Protein AF-A0A103YKZ7-F1 (afdb_monomer)

Mean predicted aligned error: 18.63 Å

Organism: Cynara cardunculus var. scolymus (NCBI:txid59895)

Structure (mmCIF, N/CA/C/O backbone):
data_AF-A0A103YKZ7-F1
#
_entry.id   AF-A0A103YKZ7-F1
#
loop_
_atom_site.group_PDB
_atom_site.id
_atom_site.type_symbol
_atom_site.label_atom_id
_atom_site.label_alt_id
_atom_site.label_comp_id
_atom_site.label_asym_id
_atom_site.label_entity_id
_atom_site.label_seq_id
_atom_site.pdbx_PDB_ins_code
_atom_site.Cartn_x
_atom_site.Cartn_y
_atom_site.Cartn_z
_atom_site.occupancy
_atom_site.B_iso_or_equiv
_atom_site.auth_seq_id
_atom_site.auth_comp_id
_atom_site.auth_asym_id
_atom_site.auth_atom_id
_atom_site.pdbx_PDB_model_num
ATOM 1 N N . MET A 1 1 ? 14.674 24.625 48.914 1.00 32.94 1 MET A N 1
ATOM 2 C CA . MET A 1 1 ? 16.093 24.503 48.517 1.00 32.94 1 MET A CA 1
ATOM 3 C C . MET A 1 1 ? 16.430 23.023 48.422 1.00 32.94 1 MET A C 1
ATOM 5 O O . MET A 1 1 ? 16.003 22.264 49.277 1.00 32.94 1 MET A O 1
ATOM 9 N N . TYR A 1 2 ? 17.079 22.646 47.322 1.00 32.25 2 TYR A N 1
ATOM 10 C CA . TYR A 1 2 ? 17.470 21.296 46.908 1.00 32.25 2 TYR A CA 1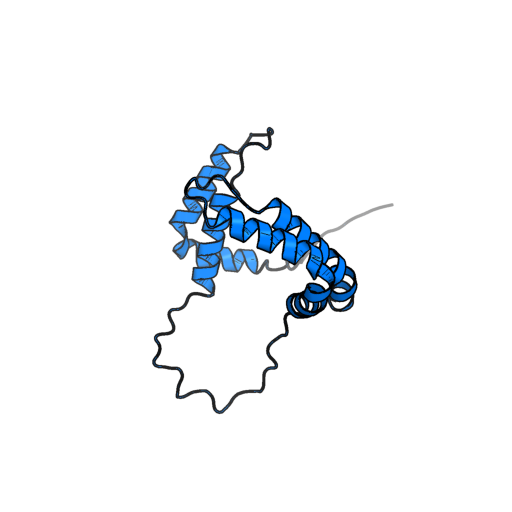
ATOM 11 C C . TYR A 1 2 ? 18.394 20.590 47.909 1.00 32.25 2 TYR A C 1
ATOM 13 O O . TYR A 1 2 ? 19.194 21.273 48.532 1.00 32.25 2 TYR A O 1
ATOM 21 N N . PHE A 1 3 ? 18.373 19.250 47.948 1.00 32.81 3 PHE A N 1
ATOM 22 C CA . PHE A 1 3 ? 19.570 18.431 4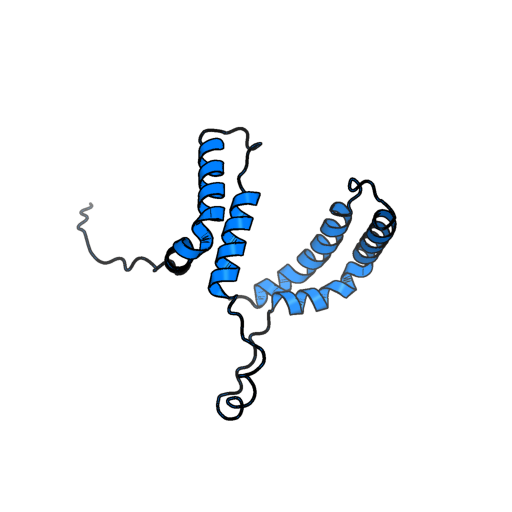7.693 1.00 32.81 3 PHE A CA 1
ATOM 23 C C . PHE A 1 3 ? 19.187 16.992 47.285 1.00 32.81 3 PHE A C 1
ATOM 25 O O . PHE A 1 3 ? 18.397 16.321 47.940 1.00 32.81 3 PHE A O 1
ATOM 32 N N . PHE A 1 4 ? 19.739 16.579 46.142 1.00 39.72 4 PHE A N 1
ATOM 33 C CA . PHE A 1 4 ? 19.605 15.301 45.435 1.00 39.72 4 PHE A CA 1
ATOM 34 C C . PHE A 1 4 ? 20.598 14.261 45.995 1.00 39.72 4 PHE A C 1
ATOM 36 O O . PHE A 1 4 ? 21.730 14.623 46.312 1.00 39.72 4 PHE A O 1
ATOM 43 N N . GLY A 1 5 ? 20.232 12.971 46.008 1.00 38.66 5 GLY A N 1
ATOM 44 C CA . GLY A 1 5 ? 21.131 11.852 46.338 1.00 38.66 5 GLY A CA 1
ATOM 45 C C . GLY A 1 5 ? 20.660 10.498 45.771 1.00 38.66 5 GLY A C 1
ATOM 46 O O . GLY A 1 5 ? 19.719 9.911 46.286 1.00 38.66 5 GLY A O 1
ATOM 47 N N . LYS A 1 6 ? 21.338 10.056 44.697 1.00 43.69 6 LYS A N 1
ATOM 48 C CA . LYS A 1 6 ? 21.375 8.756 43.961 1.00 43.69 6 LYS A CA 1
ATOM 49 C C . LYS A 1 6 ? 21.398 7.486 44.860 1.00 43.69 6 LYS A C 1
ATOM 51 O O . LYS A 1 6 ? 21.884 7.592 45.974 1.00 43.69 6 LYS A O 1
ATOM 56 N N . HIS A 1 7 ? 21.068 6.234 44.475 1.00 39.00 7 HIS A N 1
ATOM 57 C CA . HIS A 1 7 ? 20.767 5.531 43.203 1.00 39.00 7 HIS A CA 1
ATOM 58 C C . HIS A 1 7 ? 20.324 4.056 43.470 1.00 39.00 7 HIS A C 1
ATOM 60 O O . HIS A 1 7 ? 20.669 3.509 44.515 1.00 39.00 7 HIS A O 1
ATOM 66 N N . ARG A 1 8 ? 19.807 3.408 42.400 1.00 40.00 8 ARG A N 1
ATOM 67 C CA . ARG A 1 8 ? 19.690 1.962 42.039 1.00 40.00 8 ARG A CA 1
ATOM 68 C C . ARG A 1 8 ? 18.375 1.253 42.415 1.00 40.00 8 ARG A C 1
ATOM 70 O O . ARG A 1 8 ? 17.978 1.278 43.565 1.00 40.00 8 ARG A O 1
ATOM 77 N N . GLY A 1 9 ? 17.695 0.542 41.514 1.00 32.69 9 GLY A N 1
ATOM 78 C CA . GLY A 1 9 ? 18.091 0.055 40.189 1.00 32.69 9 GLY A CA 1
ATOM 79 C C . GLY A 1 9 ? 16.966 0.169 39.168 1.00 32.69 9 GLY A C 1
ATOM 80 O O . GLY A 1 9 ? 15.887 -0.387 39.354 1.00 32.69 9 GLY A O 1
ATOM 81 N N . ASP A 1 10 ? 17.261 0.867 38.080 1.00 36.91 10 ASP A N 1
ATOM 82 C CA . ASP A 1 10 ? 16.530 0.799 36.827 1.00 36.91 10 ASP A CA 1
ATOM 83 C C . ASP A 1 10 ? 16.728 -0.611 36.252 1.00 36.91 10 ASP A C 1
ATOM 85 O O . ASP A 1 10 ? 17.818 -0.971 35.803 1.00 36.91 10 ASP A O 1
ATOM 89 N N . VAL A 1 11 ? 15.694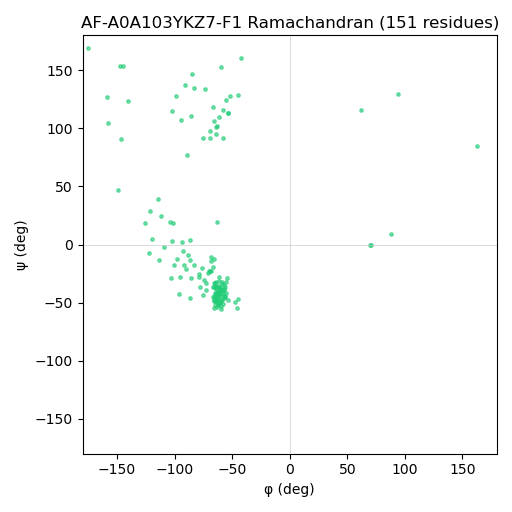 -1.450 36.315 1.00 47.72 11 VAL A N 1
ATOM 90 C CA . VAL A 1 11 ? 15.630 -2.626 35.446 1.00 47.72 11 VAL A CA 1
ATOM 91 C C . VAL A 1 11 ? 15.408 -2.060 34.053 1.00 47.72 11 VAL A C 1
ATOM 93 O O . VAL A 1 11 ? 14.288 -1.673 33.721 1.00 47.72 11 VAL A O 1
ATOM 96 N N . GLU A 1 12 ? 16.481 -1.926 33.269 1.00 51.62 12 GLU A N 1
ATOM 97 C CA . GLU A 1 12 ? 16.338 -1.577 31.860 1.00 51.62 12 GLU A CA 1
ATOM 98 C C . GLU A 1 12 ? 15.341 -2.558 31.231 1.00 51.62 12 GLU A C 1
ATOM 100 O O . GLU A 1 12 ? 15.500 -3.774 31.405 1.00 51.62 12 GLU A O 1
ATOM 105 N N . PRO A 1 13 ? 14.295 -2.071 30.536 1.00 44.53 13 PRO A N 1
ATOM 106 C CA . PRO A 1 13 ? 13.423 -2.935 29.765 1.00 44.53 13 PRO A CA 1
ATOM 107 C C . PRO A 1 13 ? 14.311 -3.748 28.832 1.00 44.53 13 PRO A C 1
ATOM 109 O O . PRO A 1 13 ? 14.985 -3.189 27.967 1.00 44.53 13 PRO A O 1
ATOM 112 N N . VAL A 1 14 ? 14.374 -5.061 29.052 1.00 49.28 14 VAL A N 1
ATOM 113 C CA . VAL A 1 14 ? 15.137 -5.950 28.182 1.00 49.28 14 VAL A CA 1
ATOM 114 C C . VAL A 1 14 ? 14.477 -5.853 26.814 1.00 49.28 14 VAL A C 1
ATOM 116 O O . VAL A 1 14 ? 13.399 -6.407 26.605 1.00 49.28 14 VAL A O 1
ATOM 119 N N . ASP A 1 15 ? 15.091 -5.090 25.908 1.00 56.50 15 ASP A N 1
ATOM 120 C CA . ASP A 1 15 ? 14.619 -4.940 24.540 1.00 56.50 15 ASP A CA 1
ATOM 121 C C . ASP A 1 15 ? 14.726 -6.309 23.869 1.00 56.50 15 ASP A C 1
ATOM 123 O O . ASP A 1 15 ? 15.787 -6.740 23.405 1.00 56.50 15 ASP A O 1
ATOM 127 N N . GLN A 1 16 ? 13.609 -7.034 23.887 1.00 49.69 16 GLN A N 1
ATOM 128 C CA . GLN A 1 16 ? 13.496 -8.378 23.348 1.00 49.69 16 GLN A CA 1
ATOM 129 C C . GLN A 1 16 ? 13.956 -8.404 21.884 1.00 49.69 16 GLN A C 1
ATOM 131 O O . GLN A 1 16 ? 14.540 -9.396 21.452 1.00 49.69 16 GLN A O 1
ATOM 136 N N . LYS A 1 17 ? 13.809 -7.290 21.149 1.00 54.44 17 LYS A N 1
ATOM 137 C CA . LYS A 1 17 ? 14.316 -7.121 19.784 1.00 54.44 17 LYS A CA 1
ATOM 138 C C . LYS A 1 17 ? 15.839 -7.237 19.721 1.00 54.44 17 LYS A C 1
ATOM 140 O O . LYS A 1 17 ? 16.349 -7.951 18.865 1.00 54.44 17 LYS A O 1
ATOM 145 N N . LYS A 1 18 ? 16.563 -6.636 20.667 1.00 59.41 18 LYS A N 1
ATOM 146 C CA . LYS A 1 18 ? 18.034 -6.651 20.728 1.00 59.41 18 LYS A CA 1
ATOM 147 C C . LYS A 1 18 ? 18.593 -8.052 21.000 1.00 59.41 18 LYS A C 1
ATOM 149 O O . LYS A 1 18 ? 19.474 -8.517 20.283 1.00 59.41 18 LYS A O 1
ATOM 154 N N . TYR A 1 19 ? 18.009 -8.778 21.956 1.00 55.56 19 TYR A N 1
ATOM 155 C CA . TYR A 1 19 ? 18.374 -10.178 22.241 1.00 55.56 19 TYR A CA 1
ATOM 156 C C . TYR A 1 19 ? 18.073 -11.115 21.054 1.00 55.56 19 TYR A C 1
ATOM 158 O O . TYR A 1 19 ? 18.791 -12.085 20.770 1.00 55.56 19 TYR A O 1
ATOM 166 N N . LEU A 1 20 ? 16.982 -10.829 20.340 1.00 53.75 20 LEU A N 1
ATOM 167 C CA . LEU A 1 20 ? 16.564 -11.572 19.160 1.00 53.75 20 LEU A CA 1
ATOM 168 C C . LEU A 1 20 ? 17.463 -11.281 17.948 1.00 53.75 20 LEU A C 1
ATOM 170 O O . LEU A 1 20 ? 17.814 -12.224 17.236 1.00 53.75 20 LEU A O 1
ATOM 174 N N . GLU A 1 21 ? 17.888 -10.037 17.747 1.00 61.41 21 GLU A N 1
ATOM 175 C CA . GLU A 1 21 ? 18.901 -9.672 16.756 1.00 61.41 21 GLU A CA 1
ATOM 176 C C . GLU A 1 21 ? 20.231 -10.378 17.061 1.00 61.41 21 GLU A C 1
ATOM 178 O O . GLU A 1 21 ? 20.768 -11.059 16.189 1.00 61.41 21 GLU A O 1
ATOM 183 N N . ASP A 1 22 ? 20.722 -10.322 18.304 1.00 64.62 22 ASP A N 1
ATOM 184 C CA . ASP A 1 22 ? 22.022 -10.890 18.700 1.00 64.62 22 ASP A CA 1
ATOM 185 C C . ASP A 1 22 ? 22.133 -12.407 18.478 1.00 64.62 22 ASP A C 1
ATOM 187 O O . ASP A 1 22 ? 23.163 -12.906 18.022 1.00 64.62 22 ASP A O 1
ATOM 191 N N . SER A 1 23 ? 21.048 -13.146 18.710 1.00 63.88 23 SER A N 1
ATOM 192 C CA . SER A 1 23 ? 20.994 -14.597 18.474 1.00 63.88 23 SER A CA 1
ATOM 193 C C . SER A 1 23 ? 20.872 -14.989 16.992 1.00 63.88 23 SER A C 1
ATOM 195 O O . SER A 1 23 ? 21.208 -16.119 16.630 1.00 63.88 23 SER A O 1
ATOM 197 N N . CYS A 1 24 ? 20.418 -14.081 16.118 1.00 72.25 24 CYS A N 1
ATOM 198 C CA . CYS A 1 24 ? 20.295 -14.321 14.672 1.00 72.25 24 CYS A CA 1
ATOM 199 C C . CYS A 1 24 ? 21.441 -13.722 13.840 1.00 72.25 24 CYS A C 1
ATOM 201 O O . CYS A 1 24 ? 21.679 -14.199 12.728 1.00 72.25 24 CYS A O 1
ATOM 203 N N . LYS A 1 25 ? 22.211 -12.770 14.386 1.00 72.19 25 LYS A N 1
ATOM 204 C CA . LYS A 1 25 ? 23.441 -12.223 13.780 1.00 72.19 25 LYS A CA 1
ATOM 205 C C . LYS A 1 25 ? 24.389 -13.284 13.198 1.00 72.19 25 LYS A C 1
ATOM 207 O O . LYS A 1 25 ? 24.765 -13.114 12.039 1.00 72.19 25 LYS A O 1
ATOM 212 N N . PRO A 1 26 ? 24.732 -14.401 13.882 1.00 76.56 26 PRO A N 1
ATOM 213 C CA . PRO A 1 26 ? 25.635 -15.401 13.301 1.00 76.56 26 PRO A CA 1
ATOM 214 C C . PRO A 1 26 ? 25.050 -16.142 12.085 1.00 76.56 26 PRO A C 1
ATOM 216 O O . PRO A 1 26 ? 25.806 -16.694 11.293 1.00 76.56 26 PRO A O 1
ATOM 219 N N . LYS A 1 27 ? 23.722 -16.146 11.900 1.00 81.56 27 LYS A N 1
ATOM 220 C CA . LYS A 1 27 ? 23.040 -16.776 10.751 1.00 81.56 27 LYS A CA 1
ATOM 221 C C . LYS A 1 27 ? 22.813 -15.808 9.584 1.00 81.56 27 LYS A C 1
ATOM 223 O O . LYS A 1 27 ? 22.585 -16.247 8.464 1.00 81.56 27 LYS A O 1
ATOM 228 N N . CYS A 1 28 ? 22.903 -14.505 9.843 1.00 88.12 28 CYS A N 1
ATOM 229 C CA . CYS A 1 28 ? 22.599 -13.428 8.899 1.00 88.12 28 CYS A CA 1
ATOM 230 C C . CYS A 1 28 ? 23.793 -12.492 8.658 1.00 88.12 28 CYS A C 1
ATOM 232 O O . CYS A 1 28 ? 23.614 -11.315 8.347 1.00 88.12 28 CYS A O 1
ATOM 234 N N . VAL A 1 29 ? 25.019 -13.016 8.784 1.00 88.06 29 VAL A N 1
ATOM 235 C CA . VAL A 1 29 ? 26.272 -12.242 8.706 1.00 88.06 29 VAL A CA 1
ATOM 236 C C . VAL A 1 29 ? 26.413 -11.494 7.381 1.00 88.06 29 VAL A C 1
ATOM 238 O O . VAL A 1 29 ? 26.804 -10.332 7.374 1.00 88.06 29 VAL A O 1
ATOM 241 N N . ARG A 1 30 ? 26.074 -12.129 6.255 1.00 88.19 30 ARG A N 1
ATOM 242 C CA . ARG A 1 30 ? 26.237 -11.513 4.932 1.00 88.19 30 ARG A CA 1
ATOM 243 C C . ARG A 1 30 ? 25.321 -10.287 4.733 1.00 88.19 30 ARG A C 1
ATOM 245 O O . ARG A 1 30 ? 25.871 -9.213 4.501 1.00 88.19 30 ARG A O 1
ATOM 252 N N . PRO A 1 31 ? 23.986 -10.384 4.911 1.00 87.00 31 PRO A N 1
ATOM 253 C CA . PRO A 1 31 ? 23.111 -9.207 4.872 1.00 87.00 31 PRO A CA 1
ATOM 254 C C . PRO A 1 31 ? 23.493 -8.120 5.889 1.00 87.00 31 PRO A C 1
ATOM 256 O O . PRO A 1 31 ? 23.397 -6.931 5.599 1.00 87.00 31 PRO A O 1
ATOM 259 N N . LEU A 1 32 ? 23.980 -8.513 7.073 1.00 87.69 32 LEU A N 1
ATOM 260 C CA . LEU A 1 32 ? 24.445 -7.570 8.092 1.00 87.69 32 LEU A CA 1
ATOM 261 C C . LEU A 1 32 ? 25.659 -6.752 7.619 1.00 87.69 32 LEU A C 1
ATOM 263 O O . LEU A 1 32 ? 25.676 -5.536 7.803 1.00 87.69 32 LEU A O 1
ATOM 267 N N . ILE A 1 33 ? 26.658 -7.395 7.005 1.00 88.75 33 ILE A N 1
ATOM 268 C CA . ILE A 1 33 ? 27.844 -6.711 6.461 1.00 88.75 33 ILE A CA 1
ATOM 269 C C . ILE A 1 33 ? 27.439 -5.747 5.341 1.00 88.75 33 ILE A C 1
ATOM 271 O O . ILE A 1 33 ? 27.931 -4.620 5.293 1.00 88.75 33 ILE A O 1
ATOM 275 N N . GLU A 1 34 ? 26.525 -6.160 4.463 1.00 89.12 34 GLU A N 1
ATOM 276 C CA . GLU A 1 34 ? 26.034 -5.333 3.354 1.00 89.12 34 GLU A CA 1
ATOM 277 C C . GLU A 1 34 ? 25.284 -4.088 3.863 1.00 89.12 34 GLU A C 1
ATOM 279 O O . GLU A 1 34 ? 25.529 -2.974 3.383 1.00 89.12 34 GLU A O 1
ATOM 284 N N . TYR A 1 35 ? 24.447 -4.247 4.894 1.00 89.81 35 TYR A N 1
ATOM 285 C CA . TYR A 1 35 ? 23.788 -3.133 5.575 1.00 89.81 35 TYR A CA 1
ATOM 286 C C . TYR A 1 35 ? 24.791 -2.195 6.257 1.00 89.81 35 TYR A C 1
ATOM 288 O O . TYR A 1 35 ? 24.757 -0.989 6.019 1.00 89.81 35 TYR A O 1
ATOM 296 N N . GLN A 1 36 ? 25.736 -2.724 7.038 1.00 89.56 36 GLN A N 1
ATOM 297 C CA . GLN A 1 36 ? 26.764 -1.914 7.706 1.00 89.56 36 GLN A CA 1
ATOM 298 C C . GLN A 1 36 ? 27.646 -1.151 6.709 1.00 89.56 36 GLN A C 1
ATOM 300 O O . GLN A 1 36 ? 27.990 0.007 6.945 1.00 89.56 36 GLN A O 1
ATOM 305 N N . ALA A 1 37 ? 27.988 -1.770 5.578 1.00 90.62 37 ALA A N 1
ATOM 306 C CA . ALA A 1 37 ? 28.714 -1.108 4.502 1.00 90.62 37 ALA A CA 1
ATOM 307 C C . ALA A 1 37 ? 27.884 0.012 3.859 1.00 90.62 37 ALA A C 1
ATOM 309 O O . ALA A 1 37 ? 28.448 1.038 3.492 1.00 90.62 37 ALA A O 1
ATOM 310 N N . CYS A 1 38 ? 26.564 -0.156 3.729 1.00 90.81 38 CYS A N 1
ATOM 311 C CA . CYS A 1 38 ? 25.684 0.923 3.290 1.00 90.81 38 CYS A CA 1
ATOM 312 C C . CYS A 1 38 ? 25.658 2.075 4.297 1.00 90.81 38 CYS A C 1
ATOM 314 O O . CYS A 1 38 ? 25.876 3.215 3.897 1.00 90.81 38 CYS A O 1
ATOM 316 N N . VAL A 1 39 ? 25.468 1.785 5.588 1.00 88.44 39 VAL A N 1
ATOM 317 C CA . VAL A 1 39 ? 25.418 2.812 6.642 1.00 88.44 39 VAL A CA 1
ATOM 318 C C . VAL A 1 39 ? 26.688 3.661 6.626 1.00 88.44 39 VAL A C 1
ATOM 320 O O . VAL A 1 39 ? 26.591 4.879 6.577 1.00 88.44 39 VAL A O 1
ATOM 323 N N . LYS A 1 40 ? 27.868 3.035 6.521 1.00 90.50 40 LYS A N 1
ATOM 324 C CA . LYS A 1 40 ? 29.150 3.752 6.394 1.00 90.50 40 LYS A CA 1
ATOM 325 C C . LYS A 1 40 ? 29.263 4.630 5.142 1.00 90.50 40 LYS A C 1
ATOM 327 O O . LYS A 1 40 ? 30.015 5.593 5.153 1.00 90.50 40 LYS A O 1
ATOM 332 N N . ARG A 1 41 ? 28.568 4.301 4.044 1.00 83.88 41 ARG A N 1
ATOM 333 C CA . ARG A 1 41 ? 28.554 5.135 2.822 1.00 83.88 41 ARG A CA 1
ATOM 334 C C . ARG A 1 41 ? 27.628 6.343 2.933 1.00 83.88 41 ARG A C 1
ATOM 336 O O . ARG A 1 41 ? 27.809 7.296 2.183 1.00 83.88 41 ARG A O 1
ATOM 343 N N . VAL A 1 42 ? 26.611 6.256 3.785 1.00 85.69 42 VAL A N 1
ATOM 344 C CA . VAL A 1 42 ? 25.607 7.312 3.998 1.00 85.69 42 VAL A CA 1
ATOM 345 C C . VAL A 1 42 ? 25.950 8.160 5.229 1.00 85.69 42 VAL A C 1
ATOM 347 O O . VAL A 1 42 ? 25.387 9.229 5.427 1.00 85.69 42 VAL A O 1
ATOM 350 N N . GLU A 1 43 ? 26.899 7.715 6.050 1.00 81.06 43 GLU A N 1
ATOM 351 C CA . GLU A 1 43 ? 27.393 8.449 7.210 1.00 81.06 43 GLU A CA 1
ATOM 352 C C . GLU A 1 43 ? 27.951 9.821 6.790 1.00 81.06 43 GLU A C 1
ATOM 354 O O . GLU A 1 43 ? 28.919 9.909 6.034 1.00 81.06 43 GLU A O 1
ATOM 359 N N . GLY A 1 44 ? 27.308 10.895 7.261 1.00 74.62 44 GLY A N 1
ATOM 360 C CA . GLY A 1 44 ? 27.647 12.280 6.911 1.00 74.62 44 GLY A CA 1
ATOM 361 C C . GLY A 1 44 ? 26.958 12.829 5.657 1.00 74.62 44 GLY A C 1
ATOM 362 O O . GLY A 1 44 ? 27.322 13.910 5.201 1.00 74.62 44 GLY A O 1
ATOM 363 N N . ASP A 1 45 ? 25.989 12.109 5.085 1.00 75.69 45 ASP A N 1
ATOM 364 C CA . ASP A 1 45 ? 25.154 12.615 3.997 1.00 75.69 45 ASP A CA 1
ATOM 365 C C . ASP A 1 45 ? 23.840 13.212 4.525 1.00 75.69 45 ASP A C 1
ATOM 367 O O . ASP A 1 45 ? 22.926 12.487 4.918 1.00 75.69 45 ASP A O 1
ATOM 371 N N . ASP A 1 46 ? 23.734 14.541 4.489 1.00 73.81 46 ASP A N 1
ATOM 372 C CA . ASP A 1 46 ? 22.545 15.284 4.926 1.00 73.81 46 ASP A CA 1
ATOM 373 C C . ASP A 1 46 ? 21.558 15.585 3.778 1.00 73.81 46 ASP A C 1
ATOM 375 O O . ASP A 1 46 ? 20.533 16.234 3.992 1.00 73.81 46 ASP A O 1
ATOM 379 N N . SER A 1 47 ? 21.836 15.128 2.547 1.00 80.56 47 SER A N 1
ATOM 380 C CA . SER A 1 47 ? 20.970 15.385 1.380 1.00 80.56 47 SER A CA 1
ATOM 381 C C . SER A 1 47 ? 19.638 14.632 1.437 1.00 80.56 47 SER A C 1
ATOM 383 O O . SER A 1 47 ? 18.679 15.015 0.770 1.00 80.56 47 SER A O 1
ATOM 385 N N . GLY A 1 48 ? 19.578 13.535 2.202 1.00 68.25 48 GLY A N 1
ATOM 386 C CA . GLY A 1 48 ? 18.435 12.621 2.231 1.00 68.25 48 GLY A CA 1
ATOM 387 C C . GLY A 1 48 ? 18.248 11.792 0.951 1.00 68.25 48 GLY A C 1
ATOM 388 O O . GLY A 1 48 ? 17.338 10.965 0.901 1.00 68.25 48 GLY A O 1
ATOM 389 N N . GLU A 1 49 ? 19.101 11.966 -0.066 1.00 74.44 49 GLU A N 1
ATOM 390 C CA . GLU A 1 49 ? 19.021 11.229 -1.336 1.00 74.44 49 GLU A CA 1
ATOM 391 C C . GLU A 1 49 ? 19.597 9.810 -1.228 1.00 74.44 49 GLU A C 1
ATOM 393 O O . GLU A 1 49 ? 19.163 8.900 -1.938 1.00 74.44 49 GLU A O 1
ATOM 398 N N . LYS A 1 50 ? 20.557 9.584 -0.320 1.00 80.38 50 LYS A N 1
ATOM 399 C CA . LYS A 1 50 ? 21.136 8.259 -0.065 1.00 80.38 50 LYS A CA 1
ATOM 400 C C . LYS A 1 50 ? 20.488 7.615 1.160 1.00 80.38 50 LYS A C 1
ATOM 402 O O . LYS A 1 50 ? 20.471 8.193 2.240 1.00 80.38 50 LYS A O 1
ATOM 407 N N . HIS A 1 51 ? 19.996 6.382 1.018 1.00 84.75 51 HIS A N 1
ATOM 408 C CA . HIS A 1 51 ? 19.395 5.635 2.126 1.00 84.75 51 HIS A CA 1
ATOM 409 C C . HIS A 1 51 ? 19.682 4.130 2.054 1.00 84.75 51 HIS A C 1
ATOM 411 O O . HIS A 1 51 ? 19.827 3.552 0.978 1.00 84.75 51 HIS A O 1
ATOM 417 N N . CYS A 1 52 ? 19.675 3.465 3.210 1.00 89.38 52 CYS A N 1
ATOM 418 C CA . CYS A 1 52 ? 19.979 2.032 3.340 1.00 89.38 52 CYS A CA 1
ATOM 419 C C . CYS A 1 52 ? 18.749 1.145 3.563 1.00 89.38 52 CYS A C 1
ATOM 421 O O . CYS A 1 52 ? 18.882 0.025 4.054 1.00 89.38 52 CYS A O 1
ATOM 423 N N . THR A 1 53 ? 17.548 1.634 3.234 1.00 87.81 53 THR A N 1
ATOM 424 C CA . THR A 1 53 ? 16.280 0.918 3.464 1.00 87.81 53 THR A CA 1
ATOM 425 C C . THR A 1 53 ? 16.270 -0.466 2.819 1.00 87.81 53 THR A C 1
ATOM 427 O O . THR A 1 53 ? 15.862 -1.416 3.474 1.00 87.81 53 THR A O 1
ATOM 430 N N . GLY A 1 54 ? 16.785 -0.619 1.595 1.00 90.75 54 GLY A N 1
ATOM 431 C CA . GLY A 1 54 ? 16.879 -1.920 0.920 1.00 90.75 54 GLY A CA 1
ATOM 432 C C . GLY A 1 54 ? 17.725 -2.934 1.694 1.00 90.75 54 GLY A C 1
ATOM 433 O O . GLY A 1 54 ? 17.222 -3.980 2.090 1.00 90.75 54 GLY A O 1
ATOM 434 N N . GLN A 1 55 ? 18.978 -2.584 2.011 1.00 89.00 55 GLN A N 1
ATOM 435 C CA . GLN A 1 55 ? 19.882 -3.475 2.754 1.00 89.00 55 GLN A CA 1
ATOM 436 C C . GLN A 1 55 ? 19.371 -3.757 4.172 1.00 89.00 55 GLN A C 1
ATOM 438 O O . GLN A 1 55 ? 19.574 -4.844 4.712 1.00 89.00 55 GLN A O 1
ATOM 443 N N . TYR A 1 56 ? 18.687 -2.783 4.776 1.00 88.44 56 TYR A N 1
ATOM 444 C CA . TYR A 1 56 ? 17.989 -2.968 6.040 1.00 88.44 56 TYR A CA 1
ATOM 445 C C . TYR A 1 56 ? 16.889 -4.029 5.905 1.00 88.44 56 TYR A C 1
ATOM 447 O O . TYR A 1 56 ? 16.877 -4.982 6.682 1.00 88.44 56 TYR A O 1
ATOM 455 N N . PHE A 1 57 ? 16.010 -3.920 4.903 1.00 90.69 57 PHE A N 1
ATOM 456 C CA . PHE A 1 57 ? 14.956 -4.908 4.656 1.00 90.69 57 PHE A CA 1
ATOM 457 C C . PHE A 1 57 ? 15.517 -6.311 4.383 1.00 90.69 57 PHE A C 1
ATOM 459 O O . PHE A 1 57 ? 14.985 -7.275 4.932 1.00 90.69 57 PHE A O 1
ATOM 466 N N . ASP A 1 58 ? 16.609 -6.439 3.626 1.00 89.56 58 ASP A N 1
ATOM 467 C CA . ASP A 1 58 ? 17.257 -7.733 3.359 1.00 89.56 58 ASP A CA 1
ATOM 468 C C . ASP A 1 58 ? 17.800 -8.391 4.640 1.00 89.56 58 ASP A C 1
ATOM 470 O O . ASP A 1 58 ? 17.621 -9.595 4.869 1.00 89.56 58 ASP A O 1
ATOM 474 N N . TYR A 1 59 ? 18.425 -7.598 5.518 1.00 88.38 59 TYR A N 1
ATOM 475 C CA . TYR A 1 59 ? 18.883 -8.060 6.829 1.00 88.38 59 TYR A CA 1
ATOM 476 C C . TYR A 1 59 ? 17.715 -8.508 7.717 1.00 88.38 59 TYR A C 1
ATOM 478 O O . TYR A 1 59 ? 17.762 -9.606 8.280 1.00 88.38 59 TYR A O 1
ATOM 486 N N . TRP A 1 60 ? 16.641 -7.718 7.788 1.00 84.19 60 TRP A N 1
ATOM 487 C CA . TRP A 1 60 ? 15.440 -8.069 8.553 1.00 84.19 60 TRP A CA 1
ATOM 488 C C . TRP A 1 60 ? 14.752 -9.321 8.035 1.00 84.19 60 TRP A C 1
ATOM 490 O O . TRP A 1 60 ? 14.406 -10.202 8.818 1.00 84.19 60 TRP A O 1
ATOM 500 N N . HIS A 1 61 ? 14.647 -9.463 6.718 1.00 86.62 61 HIS A N 1
ATOM 501 C CA . HIS A 1 61 ? 14.077 -10.652 6.107 1.00 86.62 61 HIS A CA 1
ATOM 502 C C . HIS A 1 61 ? 14.885 -11.918 6.439 1.00 86.62 61 HIS A C 1
ATOM 504 O O . HIS A 1 61 ? 14.316 -12.996 6.643 1.00 86.62 61 HIS A O 1
ATOM 510 N N . CYS A 1 62 ? 16.215 -11.804 6.541 1.00 86.94 62 CYS A N 1
ATOM 511 C CA . CYS A 1 62 ? 17.050 -12.894 7.038 1.00 86.94 62 CYS A CA 1
ATOM 512 C C . CYS A 1 62 ? 16.773 -13.206 8.515 1.00 86.94 62 CYS A C 1
ATOM 514 O O . CYS A 1 62 ? 16.650 -14.381 8.868 1.00 86.94 62 CYS A O 1
ATOM 516 N N . ILE A 1 63 ? 16.645 -12.187 9.375 1.00 83.31 63 ILE A N 1
ATOM 517 C CA . ILE A 1 63 ? 16.315 -12.385 10.795 1.00 83.31 63 ILE A CA 1
ATOM 518 C C . ILE A 1 63 ? 14.978 -13.114 10.936 1.00 83.31 63 ILE A C 1
ATOM 520 O O . ILE A 1 63 ? 14.920 -14.117 11.649 1.00 83.31 63 ILE A O 1
ATOM 524 N N . ASP A 1 64 ? 13.942 -12.680 10.220 1.00 82.19 64 ASP A N 1
ATOM 525 C CA . ASP A 1 64 ? 12.617 -13.306 10.249 1.00 82.19 64 ASP A CA 1
ATOM 526 C C . ASP A 1 64 ? 12.688 -14.775 9.821 1.00 82.19 64 ASP A C 1
ATOM 528 O O . ASP A 1 64 ? 12.162 -15.659 10.501 1.00 82.19 64 ASP A O 1
ATOM 532 N N . LYS A 1 65 ? 13.432 -15.072 8.750 1.00 83.12 65 LYS A N 1
ATOM 533 C CA . LYS A 1 65 ? 13.710 -16.453 8.328 1.00 83.12 65 LYS A CA 1
ATOM 534 C C . LYS A 1 65 ? 14.485 -17.243 9.382 1.00 83.12 65 LYS A C 1
ATOM 536 O O . LYS A 1 65 ? 14.183 -18.408 9.601 1.00 83.12 65 LYS A O 1
ATOM 541 N N . ALA A 1 66 ? 15.449 -16.643 10.069 1.00 82.44 66 ALA A N 1
ATOM 542 C CA . ALA A 1 66 ? 16.214 -17.317 11.115 1.00 82.44 66 ALA A CA 1
ATOM 543 C C . ALA A 1 66 ? 15.394 -17.576 12.396 1.00 82.44 66 ALA A C 1
ATOM 545 O O . ALA A 1 66 ? 15.733 -18.494 13.150 1.00 82.44 66 ALA A O 1
ATOM 546 N N . LYS A 1 67 ? 14.343 -16.780 12.646 1.00 73.69 67 LYS A N 1
ATOM 547 C CA . LYS A 1 67 ? 13.420 -16.918 13.787 1.00 73.69 67 LYS A CA 1
ATOM 548 C C . LYS A 1 67 ? 12.267 -17.876 13.516 1.00 73.69 67 LYS A C 1
ATOM 550 O O . LYS A 1 67 ? 11.967 -18.712 14.364 1.00 73.69 67 LYS A O 1
ATOM 555 N N . TYR A 1 68 ? 11.638 -17.751 12.353 1.00 68.31 68 TYR A N 1
ATOM 556 C CA . TYR A 1 68 ? 10.375 -18.421 12.028 1.00 68.31 68 TYR A CA 1
ATOM 557 C C . TYR A 1 68 ? 10.517 -19.466 10.913 1.00 68.31 68 TYR A C 1
ATOM 559 O O . TYR A 1 68 ? 9.635 -20.300 10.721 1.00 68.31 68 TYR A O 1
ATOM 567 N N . GLY A 1 69 ? 11.641 -19.470 10.196 1.00 60.41 69 GLY A N 1
ATOM 568 C CA . GLY A 1 69 ? 11.974 -20.456 9.173 1.00 60.41 69 GLY A CA 1
ATOM 569 C C . GLY A 1 69 ? 12.715 -21.654 9.756 1.00 60.41 69 GLY A C 1
ATOM 570 O O . GLY A 1 69 ? 13.923 -21.797 9.578 1.00 60.41 69 GLY A O 1
ATOM 571 N N . SER A 1 70 ? 11.989 -22.553 10.421 1.00 46.56 70 SER A N 1
ATOM 572 C CA . SER A 1 70 ? 12.442 -23.944 10.539 1.00 46.56 70 SER A CA 1
ATOM 573 C C . SER A 1 70 ? 11.868 -24.763 9.374 1.00 46.56 70 SER A C 1
ATOM 575 O O . SER A 1 70 ? 10.683 -24.605 9.064 1.00 46.56 70 SER A O 1
ATOM 577 N N . PRO A 1 71 ? 12.645 -25.654 8.732 1.00 47.84 71 PRO A N 1
ATOM 578 C CA . PRO A 1 71 ? 12.091 -26.643 7.825 1.00 47.84 71 PRO A CA 1
ATOM 579 C C . PRO A 1 71 ? 11.430 -27.738 8.669 1.00 47.84 71 PRO A C 1
ATOM 581 O O . PRO A 1 71 ? 12.069 -28.714 9.062 1.00 47.84 71 PRO A O 1
ATOM 584 N N . LEU A 1 72 ? 10.136 -27.595 8.960 1.00 44.69 72 LEU A N 1
ATOM 585 C CA . LEU A 1 72 ? 9.331 -28.744 9.363 1.00 44.69 72 LEU A CA 1
ATOM 586 C C . LEU A 1 72 ? 9.165 -29.646 8.137 1.00 44.69 72 LEU A C 1
ATOM 588 O O . LEU A 1 72 ? 8.262 -29.471 7.324 1.00 44.69 72 LEU A O 1
ATOM 592 N N . SER A 1 73 ? 10.088 -30.600 8.010 1.00 40.16 73 SER A N 1
ATOM 593 C CA . SER A 1 73 ? 9.926 -31.808 7.206 1.00 40.16 73 SER A CA 1
ATOM 594 C C . SER A 1 73 ? 8.545 -32.421 7.463 1.00 40.16 73 SER A C 1
ATOM 596 O O . SER A 1 73 ? 8.141 -32.638 8.609 1.00 40.16 73 SER A O 1
ATOM 598 N N . SER A 1 74 ? 7.826 -32.688 6.378 1.00 49.84 74 SER A N 1
ATOM 599 C CA . SER A 1 74 ? 6.405 -33.032 6.287 1.00 49.84 74 SER A CA 1
ATOM 600 C C . SER A 1 74 ? 5.955 -34.346 6.959 1.00 49.84 74 SER A C 1
ATOM 602 O O . SER A 1 74 ? 4.891 -34.848 6.617 1.00 49.84 74 SER A O 1
ATOM 604 N N . PHE A 1 75 ? 6.703 -34.925 7.906 1.00 46.41 75 PHE A N 1
ATOM 605 C CA . PHE A 1 75 ? 6.431 -36.277 8.431 1.00 46.41 75 PHE A CA 1
ATOM 606 C C . PHE A 1 75 ? 6.204 -36.407 9.948 1.00 46.41 75 PHE A C 1
ATOM 608 O O . PHE A 1 75 ? 5.764 -37.463 10.396 1.00 46.41 75 PHE A O 1
ATOM 615 N N . VAL A 1 76 ? 6.398 -35.358 10.758 1.00 48.12 76 VAL A N 1
ATOM 616 C CA . VAL A 1 76 ? 6.204 -35.431 12.230 1.00 48.12 76 VAL A CA 1
ATOM 617 C C . VAL A 1 76 ? 5.035 -34.555 12.703 1.00 48.12 76 VAL A C 1
ATOM 619 O O . VAL A 1 76 ? 5.108 -33.901 13.735 1.00 48.12 76 VAL A O 1
ATOM 622 N N . ARG A 1 77 ? 3.926 -34.514 11.947 1.00 51.12 77 ARG A N 1
ATOM 623 C CA . ARG A 1 77 ? 2.691 -33.816 12.375 1.00 51.12 77 ARG A CA 1
ATOM 624 C C . ARG A 1 77 ? 1.518 -34.739 12.730 1.00 51.12 77 ARG A C 1
ATOM 626 O O . ARG A 1 77 ? 0.502 -34.247 13.195 1.00 51.12 77 ARG A O 1
ATOM 633 N N . LEU A 1 78 ? 1.640 -36.065 12.593 1.00 45.31 78 LEU A N 1
ATOM 634 C CA . LEU A 1 78 ? 0.486 -36.960 12.795 1.00 45.31 78 LEU A CA 1
ATOM 635 C C . LEU A 1 78 ? 0.326 -37.533 14.217 1.00 45.31 78 LEU A C 1
ATOM 637 O O . LEU A 1 78 ? -0.667 -38.199 14.481 1.00 45.31 78 LEU A O 1
ATOM 641 N N . ARG A 1 79 ? 1.260 -37.313 15.154 1.00 45.88 79 ARG A N 1
ATOM 642 C CA . ARG A 1 79 ? 1.235 -38.044 16.442 1.00 45.88 79 ARG A CA 1
ATOM 643 C C . ARG A 1 79 ? 1.243 -37.202 17.716 1.00 45.88 79 ARG A C 1
ATOM 645 O O . ARG A 1 79 ? 1.535 -37.737 18.778 1.00 45.88 79 ARG A O 1
ATOM 652 N N . LEU A 1 80 ? 0.907 -35.914 17.634 1.00 46.22 80 LEU A N 1
ATOM 653 C CA . LEU A 1 80 ? 0.858 -35.052 18.821 1.00 46.22 80 LEU A CA 1
ATOM 654 C C . LEU A 1 80 ? -0.199 -33.935 18.720 1.00 46.22 80 LEU A C 1
ATOM 656 O O . LEU A 1 80 ? 0.102 -32.774 18.965 1.00 46.22 80 LEU A O 1
ATOM 660 N N . GLN A 1 81 ? -1.431 -34.257 18.310 1.00 49.94 81 GLN A N 1
ATOM 661 C CA . GLN A 1 81 ? -2.527 -33.269 18.239 1.00 49.94 81 GLN A CA 1
ATOM 662 C C . GLN A 1 81 ? -3.743 -33.577 19.120 1.00 49.94 81 GLN A C 1
ATOM 664 O O . GLN A 1 81 ? -4.708 -32.825 19.085 1.00 49.94 81 GLN A O 1
ATOM 669 N N . THR A 1 82 ? -3.729 -34.624 19.947 1.00 49.78 82 THR A N 1
ATOM 670 C CA . THR A 1 82 ? -4.935 -34.999 20.709 1.00 49.78 82 THR A CA 1
ATOM 671 C C . THR A 1 82 ? -4.956 -34.589 22.179 1.00 49.78 82 THR A C 1
ATOM 673 O O . THR A 1 82 ? -5.948 -34.868 22.841 1.00 49.78 82 THR A O 1
ATOM 676 N N . LEU A 1 83 ? -3.953 -33.882 22.711 1.00 52.91 83 LEU A N 1
ATOM 677 C CA . LEU A 1 83 ? -3.990 -33.412 24.104 1.00 52.91 83 LEU A CA 1
ATOM 678 C C . LEU A 1 83 ? -3.289 -32.058 24.257 1.00 52.91 83 LEU A C 1
ATOM 680 O O . LEU A 1 83 ? -2.090 -32.003 24.509 1.00 52.91 83 LEU A O 1
ATOM 684 N N . GLY A 1 84 ? -4.034 -30.959 24.129 1.00 40.44 84 GLY A N 1
ATOM 685 C CA . GLY A 1 84 ? -3.511 -29.652 24.521 1.00 40.44 84 GLY A CA 1
ATOM 686 C C . GLY A 1 84 ? -4.277 -28.466 23.962 1.00 40.44 84 GLY A C 1
ATOM 687 O O . GLY A 1 84 ? -3.843 -27.896 22.977 1.00 40.44 84 GLY A O 1
ATOM 688 N N . ARG A 1 85 ? -5.350 -28.084 24.670 1.00 37.03 85 ARG A N 1
ATOM 689 C CA . ARG A 1 85 ? -5.923 -26.728 24.741 1.00 37.03 85 ARG A CA 1
ATOM 690 C 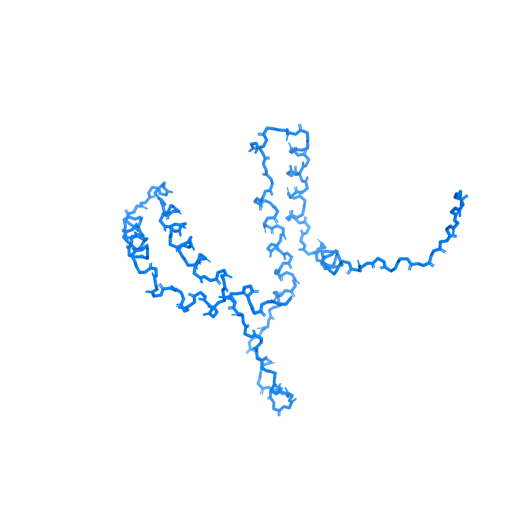C . ARG A 1 85 ? -6.440 -26.147 23.416 1.00 37.03 85 ARG A C 1
ATOM 692 O O . ARG A 1 85 ? -5.692 -25.839 22.502 1.00 37.03 85 ARG A O 1
ATOM 699 N N . ALA A 1 86 ? -7.749 -25.908 23.366 1.00 48.78 86 ALA A N 1
ATOM 700 C CA . ALA A 1 86 ? -8.316 -24.917 22.464 1.00 48.78 86 ALA A CA 1
ATOM 701 C C . ALA A 1 86 ? -7.675 -23.552 22.784 1.00 48.78 86 ALA A C 1
ATOM 703 O O . ALA A 1 86 ? -8.107 -22.858 23.702 1.00 48.78 86 ALA A O 1
ATOM 704 N N . GLU A 1 87 ? -6.586 -23.211 22.101 1.00 47.81 87 GLU A N 1
ATOM 705 C CA . GLU A 1 87 ? -6.129 -21.832 21.995 1.00 47.81 87 GLU A CA 1
ATOM 706 C C . GLU A 1 87 ? -6.880 -21.209 20.824 1.00 47.81 87 GLU A C 1
ATOM 708 O O . GLU A 1 87 ? -6.720 -21.603 19.671 1.00 47.81 87 GLU A O 1
ATOM 713 N N . GLU A 1 88 ? -7.772 -20.282 21.155 1.00 60.38 88 GLU A N 1
ATOM 714 C CA . GLU A 1 88 ? -8.361 -19.343 20.212 1.00 60.38 88 GLU A CA 1
ATOM 715 C C . GLU A 1 88 ? -7.214 -18.636 19.475 1.00 60.38 88 GLU A C 1
ATOM 717 O O . GLU A 1 88 ? -6.413 -17.932 20.091 1.00 60.38 88 GLU A O 1
ATOM 722 N N . GLU A 1 89 ? -7.082 -18.884 18.171 1.00 66.44 89 GLU A N 1
ATOM 723 C CA . GLU A 1 89 ? -6.080 -18.227 17.336 1.00 66.44 89 GLU A CA 1
ATOM 724 C C . GLU A 1 89 ? -6.257 -16.702 17.483 1.00 66.44 89 GLU A C 1
ATOM 726 O O . GLU A 1 89 ? -7.375 -16.207 17.295 1.00 66.44 89 GLU A O 1
ATOM 731 N N . PRO A 1 90 ? -5.216 -15.938 17.868 1.00 68.25 90 PRO A N 1
ATOM 732 C CA . PRO A 1 90 ? -5.360 -14.507 18.092 1.00 68.25 90 PRO A CA 1
ATOM 733 C C . PRO A 1 90 ? -5.790 -13.830 16.787 1.00 68.25 90 PRO A C 1
ATOM 735 O O . PRO A 1 90 ? -5.025 -13.736 15.829 1.00 68.25 90 PRO A O 1
ATOM 738 N N . VAL A 1 91 ? -7.042 -13.369 16.744 1.00 74.62 91 VAL A N 1
ATOM 739 C CA . VAL A 1 91 ? -7.616 -12.725 15.560 1.00 74.62 91 VAL A CA 1
ATOM 740 C C . VAL A 1 91 ? -6.903 -11.395 15.320 1.00 74.62 91 VAL A C 1
ATOM 742 O O . VAL A 1 91 ? -6.994 -10.480 16.143 1.00 74.62 91 VAL A O 1
ATOM 745 N N . ASP A 1 92 ? -6.233 -11.258 14.171 1.00 84.88 92 ASP A N 1
ATOM 746 C CA . ASP A 1 92 ? -5.706 -9.969 13.718 1.00 84.88 92 ASP A CA 1
ATOM 747 C C . ASP A 1 92 ? -6.871 -9.000 13.459 1.00 84.88 92 ASP A C 1
ATOM 749 O O . ASP A 1 92 ? -7.570 -9.044 12.438 1.00 84.88 92 ASP A O 1
ATOM 753 N N . GLN A 1 93 ? -7.080 -8.107 14.424 1.00 90.19 93 GLN A N 1
ATOM 754 C CA . GLN A 1 93 ? -8.156 -7.125 14.410 1.00 90.19 93 GLN A CA 1
ATOM 755 C C . GLN A 1 93 ? -8.043 -6.173 13.216 1.00 90.19 93 GLN A C 1
ATOM 757 O O . GLN A 1 93 ? -9.071 -5.722 12.705 1.00 90.19 93 GLN A O 1
ATOM 762 N N . LYS A 1 94 ? -6.823 -5.875 12.745 1.00 91.81 94 LYS A N 1
ATOM 763 C CA . LYS A 1 94 ? -6.613 -5.008 11.581 1.00 91.81 94 LYS A CA 1
ATOM 764 C C . LYS A 1 94 ? -7.193 -5.666 10.336 1.00 91.81 94 LYS A C 1
ATOM 766 O O . LYS A 1 94 ? -8.048 -5.063 9.688 1.00 91.81 94 LYS A O 1
ATOM 771 N N . LYS A 1 95 ? -6.814 -6.918 10.068 1.00 93.69 95 LYS A N 1
ATOM 772 C CA . LYS A 1 95 ? -7.311 -7.690 8.920 1.00 93.69 95 LYS A CA 1
ATOM 773 C C . LYS A 1 95 ? -8.838 -7.798 8.914 1.00 93.69 95 LYS A C 1
ATOM 775 O O . LYS A 1 95 ? -9.471 -7.550 7.890 1.00 93.69 95 LYS A O 1
ATOM 780 N N . TYR A 1 96 ? -9.439 -8.076 10.072 1.00 92.88 96 TYR A N 1
ATOM 781 C CA . TYR A 1 96 ? -10.898 -8.124 10.208 1.00 92.88 96 TYR A CA 1
ATOM 782 C C . TYR A 1 96 ? -11.571 -6.805 9.785 1.00 92.88 96 TYR A C 1
ATOM 784 O O . TYR A 1 96 ? -12.551 -6.802 9.036 1.00 92.88 96 TYR A O 1
ATOM 792 N N .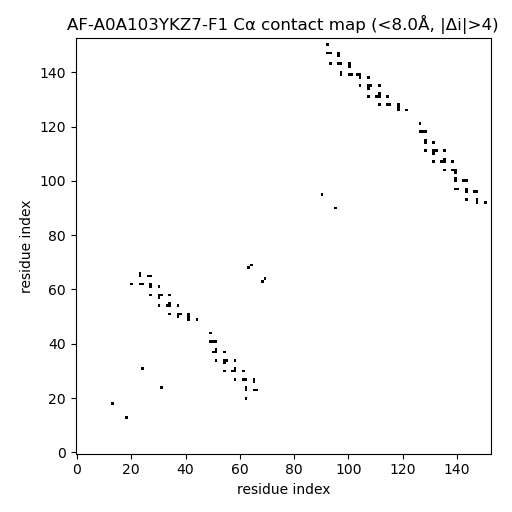 PHE A 1 97 ? -11.048 -5.659 10.232 1.00 95.75 97 PHE A N 1
ATOM 793 C CA . PHE A 1 97 ? -11.619 -4.364 9.859 1.00 95.75 97 PHE A CA 1
ATOM 794 C C . PHE A 1 97 ? -11.333 -3.965 8.413 1.00 95.75 97 PHE A C 1
ATOM 796 O O . PHE A 1 97 ? -12.190 -3.314 7.808 1.00 95.75 97 PHE A O 1
ATOM 803 N N . GLU A 1 98 ? -10.180 -4.343 7.862 1.00 96.75 98 GLU A N 1
ATOM 804 C CA . GLU A 1 98 ? -9.876 -4.161 6.443 1.00 96.75 98 GLU A CA 1
ATOM 805 C C . GLU A 1 98 ? -10.923 -4.866 5.584 1.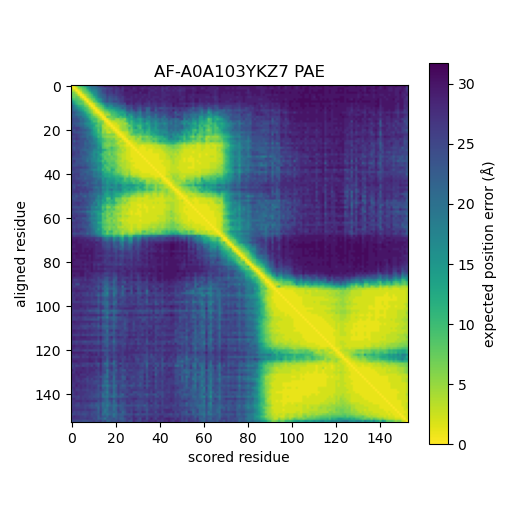00 96.75 98 GLU A C 1
ATOM 807 O O . GLU A 1 98 ? -11.545 -4.212 4.747 1.00 96.75 98 GLU A O 1
ATOM 812 N N . ASP A 1 99 ? -11.208 -6.145 5.842 1.00 95.88 99 ASP A N 1
ATOM 813 C CA . ASP A 1 99 ? -12.194 -6.922 5.079 1.00 95.88 99 ASP A CA 1
ATOM 814 C C . ASP A 1 99 ? -13.602 -6.307 5.141 1.00 95.88 99 ASP A C 1
ATOM 816 O O . ASP A 1 99 ? -14.288 -6.210 4.121 1.00 95.88 99 ASP A O 1
ATOM 820 N N . LEU A 1 100 ? -14.002 -5.764 6.296 1.00 95.38 100 LEU A N 1
ATOM 821 C CA . LEU A 1 100 ? -15.255 -5.009 6.437 1.00 95.38 100 LEU A CA 1
ATOM 822 C C . LEU A 1 100 ? -15.259 -3.657 5.698 1.00 95.38 100 LEU A C 1
ATOM 824 O O . LEU A 1 100 ? -16.327 -3.088 5.443 1.00 95.38 100 LEU A O 1
ATOM 828 N N . CYS A 1 101 ? -14.088 -3.085 5.420 1.00 97.56 101 CYS A N 1
ATOM 829 C CA . CYS A 1 101 ? -13.929 -1.783 4.773 1.00 97.56 101 CYS A CA 1
ATOM 830 C C . CYS A 1 101 ? -13.735 -1.880 3.252 1.00 97.56 101 CYS A C 1
ATOM 832 O O . CYS A 1 101 ? -14.174 -0.969 2.548 1.00 97.56 101 CYS A O 1
ATOM 834 N N . LYS A 1 102 ? -13.180 -2.981 2.728 1.00 97.44 102 LYS A N 1
ATOM 835 C CA . LYS A 1 102 ? -13.020 -3.240 1.282 1.00 97.44 102 LYS A CA 1
ATOM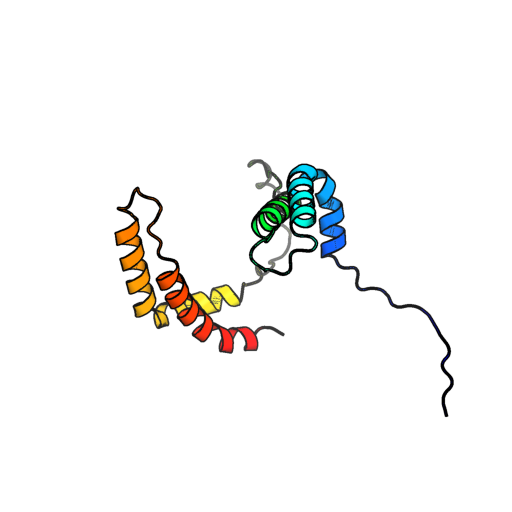 836 C C . LYS A 1 102 ? -14.287 -2.980 0.445 1.00 97.44 102 LYS A C 1
ATOM 838 O O . LYS A 1 102 ? -14.189 -2.209 -0.512 1.00 97.44 102 LYS A O 1
ATOM 843 N N . PRO A 1 103 ? -15.489 -3.493 0.795 1.00 97.69 103 PRO A N 1
ATOM 844 C CA . PRO A 1 103 ? -16.698 -3.245 -0.001 1.00 97.69 103 PRO A CA 1
ATOM 845 C C . PRO A 1 103 ? -17.153 -1.774 -0.004 1.00 97.69 103 PRO A C 1
ATOM 847 O O . PRO A 1 103 ? -17.980 -1.393 -0.826 1.00 97.69 103 PRO A O 1
ATOM 850 N N . LYS A 1 104 ? -16.613 -0.914 0.871 1.00 97.38 104 LYS A N 1
ATOM 851 C CA . LYS A 1 104 ? -16.895 0.536 0.869 1.00 97.38 104 LYS A CA 1
ATOM 852 C C . LYS A 1 104 ? -15.981 1.322 -0.072 1.00 97.38 104 LYS A C 1
ATOM 854 O O . LYS A 1 104 ? -16.259 2.480 -0.365 1.00 97.38 104 LYS A O 1
ATOM 859 N N . CYS A 1 105 ? -14.910 0.695 -0.552 1.00 98.12 105 CYS A N 1
ATOM 860 C CA . CYS A 1 105 ? -13.878 1.305 -1.388 1.00 98.12 105 CYS A CA 1
ATOM 861 C C . CYS A 1 105 ? -13.889 0.759 -2.827 1.00 98.12 105 CYS A C 1
ATOM 863 O O . CYS A 1 105 ? -12.877 0.822 -3.525 1.00 98.12 105 CYS A O 1
ATOM 865 N N . VAL A 1 106 ? -15.040 0.252 -3.294 1.00 97.88 106 VAL A N 1
ATOM 866 C CA . VAL A 1 106 ? -15.193 -0.421 -4.600 1.00 97.88 106 VAL A CA 1
ATOM 867 C C . VAL A 1 106 ? -14.764 0.459 -5.772 1.00 97.88 106 VAL A C 1
ATOM 869 O O . VAL A 1 106 ? -14.134 -0.042 -6.694 1.00 97.88 106 VAL A O 1
ATOM 872 N N . ARG A 1 107 ? -15.034 1.770 -5.743 1.00 97.81 107 ARG A N 1
ATOM 873 C CA . ARG A 1 107 ? -14.613 2.669 -6.831 1.00 97.81 107 ARG A CA 1
ATOM 874 C C . ARG A 1 107 ? -13.091 2.664 -7.022 1.00 97.81 107 ARG A C 1
ATOM 876 O O . ARG A 1 107 ? -12.620 2.389 -8.117 1.00 97.81 107 ARG A O 1
ATOM 883 N N . ALA A 1 108 ? -12.342 2.903 -5.944 1.00 97.44 108 ALA A N 1
ATOM 884 C CA . ALA A 1 108 ? -10.879 2.904 -5.984 1.00 97.44 108 ALA A CA 1
ATOM 885 C C . ALA A 1 108 ? -10.317 1.509 -6.316 1.00 97.44 108 ALA A C 1
ATOM 887 O O . ALA A 1 108 ? -9.321 1.387 -7.025 1.00 97.44 108 ALA A O 1
ATOM 888 N N . TRP A 1 109 ? -10.994 0.445 -5.868 1.00 98.06 109 TRP A N 1
ATOM 889 C CA . TRP A 1 109 ? -10.655 -0.925 -6.254 1.00 98.06 109 TRP A CA 1
ATOM 890 C C . TRP A 1 109 ? -10.793 -1.160 -7.765 1.00 98.06 109 TRP A C 1
ATOM 892 O O . TRP A 1 109 ? -9.885 -1.714 -8.380 1.00 98.06 109 TRP A O 1
ATOM 902 N N . LEU A 1 110 ? -11.891 -0.712 -8.382 1.00 98.25 110 LEU A N 1
ATOM 903 C CA . LEU A 1 110 ? -12.112 -0.849 -9.825 1.00 98.25 110 LEU A CA 1
ATOM 904 C C . LEU A 1 110 ? -11.083 -0.059 -10.645 1.00 98.25 110 LEU A C 1
ATOM 906 O O . LEU A 1 110 ? -10.603 -0.557 -11.662 1.00 98.25 110 LEU A O 1
ATOM 910 N N . GLU A 1 111 ? -10.700 1.136 -10.194 1.00 98.00 111 GLU A N 1
ATOM 911 C CA . GLU A 1 111 ? -9.645 1.941 -10.826 1.00 98.00 111 GLU A CA 1
ATOM 912 C C . GLU A 1 111 ? -8.278 1.245 -10.761 1.00 98.00 111 GLU A C 1
ATOM 914 O O . GLU A 1 111 ? -7.569 1.172 -11.770 1.00 98.00 111 GLU A O 1
ATOM 919 N N . TYR A 1 112 ? -7.931 0.676 -9.601 1.00 98.19 112 TYR A N 1
ATOM 920 C CA . TYR A 1 112 ? -6.720 -0.126 -9.432 1.00 98.19 112 TYR A CA 1
ATOM 921 C C . TYR A 1 112 ? -6.731 -1.368 -10.329 1.00 98.19 112 TYR A C 1
ATOM 923 O O . TYR A 1 112 ? -5.780 -1.585 -11.076 1.00 98.19 112 TYR A O 1
ATOM 931 N N . GLN A 1 113 ? -7.825 -2.133 -10.347 1.00 98.00 113 GLN A N 1
ATOM 932 C CA . GLN A 1 113 ? -7.985 -3.292 -11.234 1.00 98.00 113 GLN A CA 1
ATOM 933 C C . GLN A 1 113 ? -7.869 -2.908 -12.715 1.00 98.00 113 GLN A C 1
ATOM 935 O O . GLN A 1 113 ? -7.234 -3.613 -13.499 1.00 98.00 113 GLN A O 1
ATOM 940 N N . GLY A 1 114 ? -8.433 -1.761 -13.102 1.00 97.19 114 GLY A N 1
ATOM 941 C CA . GLY A 1 114 ? -8.271 -1.208 -14.442 1.00 97.19 114 GLY A CA 1
ATOM 942 C C . GLY A 1 114 ? -6.817 -0.860 -14.764 1.00 97.19 114 GLY A C 1
ATOM 943 O O . GLY A 1 114 ? -6.387 -1.067 -15.894 1.00 97.19 114 GLY A O 1
ATOM 944 N N . CYS A 1 115 ? -6.045 -0.367 -13.792 1.00 97.12 115 CYS A N 1
ATOM 945 C CA . CYS A 1 115 ? -4.609 -0.164 -13.961 1.00 97.12 115 CYS A CA 1
ATOM 946 C C . CYS A 1 115 ? -3.853 -1.484 -14.128 1.00 97.12 115 CYS A C 1
ATOM 948 O O . CYS A 1 115 ? -3.078 -1.597 -15.074 1.00 97.12 115 CYS A O 1
ATOM 950 N N . VAL A 1 116 ? -4.109 -2.478 -13.269 1.00 96.75 116 VAL A N 1
ATOM 951 C CA . VAL A 1 116 ? -3.431 -3.786 -13.315 1.00 96.75 116 VAL A CA 1
ATOM 952 C C . VAL A 1 116 ? -3.560 -4.404 -14.706 1.00 96.75 116 VAL A C 1
ATOM 954 O O . VAL A 1 116 ? -2.547 -4.711 -15.322 1.00 96.75 116 VAL A O 1
ATOM 957 N N . LYS A 1 117 ? -4.771 -4.423 -15.278 1.00 96.00 117 LYS A N 1
ATOM 958 C CA . LYS A 1 117 ? -5.006 -4.920 -16.646 1.00 96.00 117 LYS A CA 1
ATOM 959 C C . LYS A 1 117 ? -4.222 -4.172 -17.731 1.00 96.00 117 LYS A C 1
ATOM 961 O O . LYS A 1 117 ? -3.865 -4.761 -18.743 1.00 96.00 117 LYS A O 1
ATOM 966 N N . ARG A 1 118 ? -3.965 -2.867 -17.559 1.00 92.50 118 ARG A N 1
ATOM 967 C CA . ARG A 1 118 ? -3.147 -2.085 -18.511 1.00 92.50 118 ARG A CA 1
ATOM 968 C C . ARG A 1 118 ? -1.657 -2.393 -18.389 1.00 92.50 118 ARG A C 1
ATOM 970 O O . ARG A 1 118 ? -0.940 -2.248 -19.375 1.00 92.50 118 ARG A O 1
ATOM 977 N N . VAL A 1 119 ? -1.197 -2.741 -17.188 1.00 94.62 119 VAL A N 1
ATOM 978 C CA . VAL A 1 119 ? 0.213 -3.040 -16.902 1.00 94.62 119 VAL A CA 1
ATOM 979 C C . VAL A 1 119 ? 0.549 -4.501 -17.197 1.00 94.62 119 VAL A C 1
ATOM 981 O O . VAL A 1 119 ? 1.666 -4.773 -17.607 1.00 94.62 119 VAL A O 1
ATOM 984 N N . GLU A 1 120 ? -0.406 -5.427 -17.084 1.00 90.69 120 GLU A N 1
ATOM 985 C CA . GLU A 1 120 ? -0.212 -6.845 -17.439 1.00 90.69 120 GLU A CA 1
ATOM 986 C C . GLU A 1 120 ? 0.283 -7.049 -18.880 1.00 90.69 120 GLU A C 1
ATOM 988 O O . GLU A 1 120 ? 1.046 -7.972 -19.138 1.00 90.69 120 GLU A O 1
ATOM 993 N N . ALA A 1 121 ? -0.123 -6.179 -19.809 1.00 85.06 121 ALA A N 1
ATOM 994 C CA . ALA A 1 121 ? 0.303 -6.220 -21.209 1.00 85.06 121 ALA A CA 1
ATOM 995 C C . ALA A 1 121 ? 1.626 -5.470 -21.481 1.00 85.06 121 ALA A C 1
ATOM 997 O O . ALA A 1 121 ? 2.008 -5.312 -22.639 1.00 85.06 121 ALA A O 1
ATOM 998 N N . ASP A 1 122 ? 2.291 -4.937 -20.452 1.00 87.19 122 ASP A N 1
ATO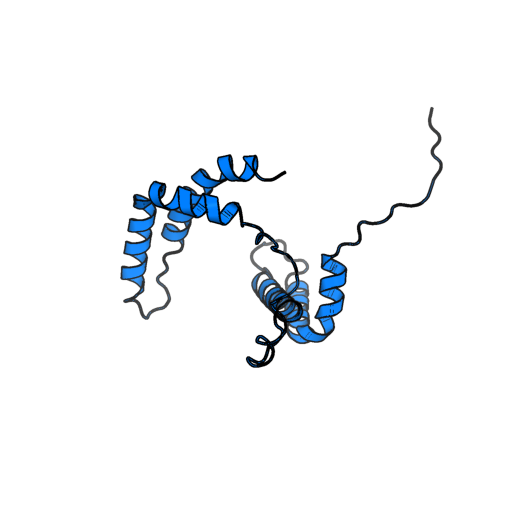M 999 C CA . ASP A 1 122 ? 3.511 -4.145 -20.598 1.00 87.19 122 ASP A CA 1
ATOM 1000 C C . ASP A 1 122 ? 4.771 -4.944 -20.255 1.00 87.19 122 ASP A C 1
ATOM 1002 O O . ASP A 1 122 ? 5.016 -5.281 -19.101 1.00 87.19 122 ASP A O 1
ATOM 1006 N N . GLU A 1 123 ? 5.623 -5.177 -21.252 1.00 86.19 123 GLU A N 1
ATOM 1007 C CA . GLU A 1 123 ? 6.904 -5.881 -21.074 1.00 86.19 123 GLU A CA 1
ATOM 1008 C C . GLU A 1 123 ? 8.059 -4.938 -20.697 1.00 86.19 123 GLU A C 1
ATOM 1010 O O . GLU A 1 123 ? 9.143 -5.386 -20.334 1.00 86.19 123 GLU A O 1
ATOM 1015 N N . SER A 1 124 ? 7.836 -3.618 -20.758 1.00 89.25 124 SER A N 1
ATOM 1016 C CA . SER A 1 124 ? 8.880 -2.613 -20.513 1.00 89.25 124 SER A CA 1
ATOM 1017 C C . SER A 1 124 ? 9.346 -2.550 -19.053 1.00 89.25 124 SER A C 1
ATOM 1019 O O . SER A 1 124 ? 10.426 -2.039 -18.772 1.00 89.25 124 SER A O 1
ATOM 1021 N N . GLY A 1 125 ? 8.513 -3.009 -18.111 1.00 83.06 125 GLY A N 1
ATOM 1022 C CA . GLY A 1 125 ? 8.764 -2.905 -16.670 1.00 83.06 125 GLY A CA 1
ATOM 1023 C C . GLY A 1 125 ? 8.671 -1.480 -16.104 1.00 83.06 125 GLY A C 1
ATOM 1024 O O . GLY A 1 125 ? 8.834 -1.293 -14.899 1.00 83.06 125 GLY A O 1
ATOM 1025 N N . HIS A 1 126 ? 8.389 -0.472 -16.936 1.00 88.38 126 HIS A N 1
ATOM 1026 C CA . HIS A 1 126 ? 8.307 0.928 -16.514 1.00 88.38 126 HIS A CA 1
ATOM 1027 C C . HIS A 1 126 ? 6.901 1.358 -16.081 1.00 88.38 126 HIS A C 1
ATOM 1029 O O . HIS A 1 126 ? 6.761 2.346 -15.358 1.00 88.38 126 HIS A O 1
ATOM 1035 N N . LYS A 1 127 ? 5.843 0.652 -16.501 1.00 92.25 127 LYS A N 1
ATOM 1036 C CA . LYS A 1 127 ? 4.478 0.962 -16.060 1.00 92.25 127 LYS A CA 1
ATOM 1037 C C . LYS A 1 127 ? 4.193 0.316 -14.704 1.00 92.25 127 LYS A C 1
ATOM 1039 O O . LYS A 1 127 ? 4.467 -0.859 -14.492 1.00 92.25 127 LYS A O 1
ATOM 1044 N N . HIS A 1 128 ? 3.585 1.070 -13.789 1.00 94.50 128 HIS A N 1
ATOM 1045 C CA . HIS A 1 128 ? 3.220 0.577 -12.460 1.00 94.50 128 HIS A CA 1
ATOM 1046 C C . HIS A 1 128 ? 1.936 1.229 -11.928 1.00 94.50 128 HIS A C 1
ATOM 1048 O O . HIS A 1 128 ? 1.611 2.370 -12.261 1.00 94.50 128 HIS A O 1
ATOM 1054 N N . CYS A 1 129 ? 1.231 0.526 -11.040 1.00 96.62 129 CYS A N 1
ATOM 1055 C CA . CYS A 1 129 ? -0.066 0.946 -10.487 1.00 96.62 129 CYS A CA 1
ATOM 1056 C C . CYS A 1 129 ? 0.006 1.531 -9.073 1.00 96.62 129 CYS A C 1
ATOM 1058 O O . CYS A 1 129 ? -1.005 1.593 -8.374 1.00 96.62 129 CYS A O 1
ATOM 1060 N N . THR A 1 130 ? 1.193 1.958 -8.638 1.00 96.69 130 THR A N 1
ATOM 1061 C CA . THR A 1 130 ? 1.453 2.414 -7.266 1.00 96.69 130 THR A CA 1
ATOM 1062 C C . THR A 1 130 ? 0.525 3.555 -6.833 1.00 96.69 130 THR A C 1
ATOM 1064 O O . THR A 1 130 ? 0.053 3.559 -5.702 1.00 96.69 130 THR A O 1
ATOM 1067 N N . GLY A 1 131 ? 0.183 4.480 -7.738 1.00 97.06 131 GLY A N 1
ATOM 1068 C CA . GLY A 1 131 ? -0.758 5.570 -7.447 1.00 97.06 131 GLY A CA 1
ATOM 1069 C C . GLY A 1 131 ? -2.165 5.066 -7.111 1.00 97.06 131 GLY A C 1
ATOM 1070 O O . GLY A 1 131 ? -2.680 5.342 -6.031 1.00 97.06 131 GLY A O 1
ATOM 1071 N N . GLN A 1 132 ? -2.756 4.250 -7.991 1.00 97.69 132 GLN A N 1
ATOM 1072 C CA . GLN A 1 132 ? -4.095 3.688 -7.768 1.00 97.69 132 GLN A CA 1
ATOM 1073 C C . GLN A 1 132 ? -4.119 2.729 -6.571 1.00 97.69 132 GLN A C 1
ATOM 1075 O O . GLN A 1 132 ? -5.107 2.670 -5.839 1.00 97.69 132 GLN A O 1
ATOM 1080 N N . TYR A 1 133 ? -3.020 2.005 -6.341 1.00 98.06 133 TYR A N 1
ATOM 1081 C CA . TYR A 1 133 ? -2.836 1.190 -5.144 1.00 98.06 133 TYR A CA 1
ATOM 1082 C C . TYR A 1 133 ? -2.911 2.051 -3.874 1.00 98.06 133 TYR A C 1
ATOM 1084 O O . TYR A 1 133 ? -3.671 1.725 -2.959 1.00 98.06 133 TYR A O 1
ATOM 1092 N N . PHE A 1 134 ? -2.196 3.181 -3.832 1.00 98.31 134 PHE A N 1
ATOM 1093 C CA . PHE A 1 134 ? -2.259 4.107 -2.700 1.00 98.31 134 PHE A CA 1
ATOM 1094 C C . PHE A 1 134 ? -3.636 4.747 -2.527 1.00 98.31 134 PHE A C 1
ATOM 1096 O O . PHE A 1 134 ? -4.072 4.916 -1.392 1.00 98.31 134 PHE A O 1
ATOM 1103 N N . ASP A 1 135 ? -4.352 5.075 -3.603 1.00 98.12 135 ASP A N 1
ATOM 1104 C CA . ASP A 1 135 ? -5.714 5.612 -3.501 1.00 98.12 135 ASP A CA 1
ATOM 1105 C C . ASP A 1 135 ? -6.697 4.593 -2.902 1.00 98.12 135 ASP A C 1
ATOM 1107 O O . ASP A 1 135 ? -7.505 4.941 -2.031 1.00 98.12 135 ASP A O 1
ATOM 1111 N N . TYR A 1 136 ? -6.599 3.325 -3.314 1.00 98.56 136 TYR A N 1
ATOM 1112 C CA . TYR A 1 136 ? -7.393 2.234 -2.751 1.00 98.56 136 TYR A CA 1
ATOM 1113 C C . TYR A 1 136 ? -7.098 2.024 -1.262 1.00 98.56 136 TYR A C 1
ATOM 1115 O O . TYR A 1 136 ? -8.023 2.057 -0.444 1.00 98.56 136 TYR A O 1
ATOM 1123 N N . TRP A 1 137 ? -5.825 1.887 -0.889 1.00 98.38 137 TRP A N 1
ATOM 1124 C CA . TRP A 1 137 ? -5.445 1.684 0.510 1.00 98.38 137 TRP A CA 1
ATOM 1125 C C . TRP A 1 137 ? -5.732 2.900 1.383 1.00 98.38 137 TRP A C 1
ATOM 1127 O O . TRP A 1 137 ? -6.259 2.732 2.477 1.00 98.38 137 TRP A O 1
ATOM 1137 N N . ARG A 1 138 ? -5.559 4.127 0.874 1.00 98.44 138 ARG A N 1
ATOM 1138 C CA . ARG A 1 138 ? -5.970 5.348 1.586 1.00 98.44 138 ARG A CA 1
ATOM 1139 C C . ARG A 1 138 ? -7.459 5.329 1.934 1.00 98.44 138 ARG A C 1
ATOM 1141 O O . ARG A 1 138 ? -7.839 5.770 3.019 1.00 98.44 138 ARG A O 1
ATOM 1148 N N . CYS A 1 139 ? -8.316 4.830 1.039 1.00 98.38 139 CYS A N 1
ATOM 1149 C CA . CYS A 1 139 ? -9.741 4.661 1.330 1.00 98.38 139 CYS A CA 1
ATOM 1150 C C . CYS A 1 139 ? -9.981 3.621 2.436 1.00 98.38 139 CYS A C 1
ATOM 1152 O O . CYS A 1 139 ? -10.726 3.895 3.385 1.00 98.38 139 CYS A O 1
ATOM 1154 N N . VAL A 1 140 ? -9.343 2.449 2.330 1.00 98.44 140 VAL A N 1
ATOM 1155 C CA . VAL A 1 140 ? -9.480 1.357 3.307 1.00 98.44 140 VAL A CA 1
ATOM 1156 C C . VAL A 1 140 ? -8.985 1.808 4.681 1.00 98.44 140 VAL A C 1
ATOM 1158 O O . VAL A 1 140 ? -9.742 1.732 5.649 1.00 98.44 140 VAL A O 1
ATOM 1161 N N . ASP A 1 141 ? -7.790 2.385 4.763 1.00 98.00 141 ASP A N 1
ATOM 1162 C CA . ASP A 1 141 ? -7.175 2.857 6.005 1.00 98.00 141 ASP A CA 1
ATOM 1163 C C . ASP A 1 141 ? -8.016 3.940 6.684 1.00 98.00 141 ASP A C 1
ATOM 1165 O O . ASP A 1 141 ? -8.274 3.869 7.889 1.00 98.00 141 ASP A O 1
ATOM 1169 N N . LYS A 1 142 ? -8.550 4.896 5.909 1.00 98.19 142 LYS A N 1
ATOM 1170 C CA . LYS A 1 142 ? -9.474 5.919 6.426 1.00 98.19 142 LYS A CA 1
ATOM 1171 C C . LYS A 1 142 ? -10.732 5.299 7.048 1.00 98.19 142 LYS A C 1
ATOM 1173 O O . LYS A 1 142 ? -11.269 5.840 8.014 1.00 98.19 142 LYS A O 1
ATOM 1178 N N . CYS A 1 143 ? -11.210 4.173 6.517 1.00 97.62 143 CYS A N 1
ATOM 1179 C CA . CYS A 1 143 ? -12.342 3.430 7.074 1.00 97.62 143 CYS A CA 1
ATOM 1180 C C . CYS A 1 143 ? -11.965 2.585 8.308 1.00 97.62 143 CYS A C 1
ATOM 1182 O O . CYS A 1 143 ? -12.781 2.455 9.230 1.00 97.62 143 CYS A O 1
ATOM 1184 N N . VAL A 1 144 ? -10.762 2.002 8.327 1.00 98.00 144 VAL A N 1
ATOM 1185 C CA . VAL A 1 144 ? -10.274 1.099 9.383 1.00 98.00 144 VAL A CA 1
ATOM 1186 C C . VAL A 1 144 ? -9.878 1.863 10.644 1.00 98.00 144 VAL A C 1
ATOM 1188 O O . VAL A 1 144 ? -10.267 1.454 11.741 1.00 98.00 144 VAL A O 1
ATOM 1191 N N . ALA A 1 145 ? -9.175 2.991 10.502 1.00 96.62 145 ALA A N 1
ATOM 1192 C CA . ALA A 1 145 ? -8.597 3.756 11.609 1.00 96.62 145 ALA A CA 1
ATOM 1193 C C . ALA A 1 145 ? -9.554 3.985 12.803 1.00 96.62 145 ALA A C 1
ATOM 1195 O O . ALA A 1 145 ? -9.221 3.563 13.913 1.00 96.62 145 ALA A O 1
ATOM 1196 N N . PRO A 1 146 ? -10.773 4.544 12.636 1.00 95.94 146 PRO A N 1
ATOM 1197 C CA . PRO A 1 146 ? -11.658 4.811 13.774 1.00 95.94 146 PRO A CA 1
ATOM 1198 C C . PRO A 1 146 ? -12.219 3.549 14.450 1.00 95.94 146 PRO A C 1
ATOM 1200 O O . PRO A 1 146 ? -12.805 3.654 15.526 1.00 95.94 146 PRO A O 1
ATOM 1203 N N . LYS A 1 147 ? -12.112 2.370 13.824 1.00 93.81 147 LYS A N 1
ATOM 1204 C CA . LYS A 1 147 ? -12.591 1.092 14.377 1.00 93.81 147 LYS A CA 1
ATOM 1205 C C . LYS A 1 147 ? -11.465 0.333 15.066 1.00 93.81 147 LYS A C 1
ATOM 1207 O O . LYS A 1 147 ? -11.670 -0.191 16.157 1.00 93.81 147 LYS A O 1
ATOM 1212 N N . LEU A 1 148 ? -10.290 0.314 14.440 1.00 93.38 148 LEU A N 1
ATOM 1213 C CA . LEU A 1 148 ? -9.119 -0.396 14.933 1.00 93.38 148 LEU A CA 1
ATOM 1214 C C . LEU A 1 148 ? -8.610 0.220 16.240 1.00 93.38 148 LEU A C 1
ATOM 1216 O O . LEU A 1 148 ? -8.479 -0.488 17.234 1.00 93.38 148 LEU A O 1
ATOM 1220 N N . PHE A 1 149 ? -8.451 1.546 16.295 1.00 92.31 149 PHE A N 1
ATOM 1221 C CA . PHE A 1 149 ? -7.985 2.228 17.511 1.00 92.31 149 PHE A CA 1
ATOM 1222 C C . PHE A 1 149 ? -8.989 2.198 18.675 1.00 92.31 149 PHE A C 1
ATOM 1224 O O . PHE A 1 149 ? -8.628 2.522 19.796 1.00 92.31 149 PHE A O 1
ATOM 1231 N N . LYS A 1 150 ? -10.242 1.775 18.446 1.00 92.06 150 LYS A N 1
ATOM 1232 C CA . LYS A 1 150 ? -11.199 1.491 19.533 1.00 92.06 150 LYS A CA 1
ATOM 1233 C C . LYS A 1 150 ? -11.028 0.094 20.136 1.00 92.06 150 LYS A C 1
ATOM 1235 O O . LYS A 1 150 ? -11.606 -0.180 21.184 1.00 92.06 150 LYS A O 1
ATOM 1240 N N . LYS A 1 151 ? -10.341 -0.815 19.438 1.00 88.25 151 LYS A N 1
ATOM 1241 C CA . LYS A 1 151 ? -10.137 -2.208 19.862 1.00 88.25 151 LYS A CA 1
ATOM 1242 C C . LYS A 1 151 ? -8.739 -2.462 20.419 1.00 88.25 151 LYS A C 1
ATOM 1244 O O . LYS A 1 151 ? -8.601 -3.317 21.290 1.00 88.25 151 LYS A O 1
ATOM 1249 N N . LEU A 1 152 ? -7.749 -1.709 19.950 1.00 84.75 152 LEU A N 1
ATOM 1250 C CA . LEU A 1 152 ? -6.401 -1.711 20.507 1.00 84.75 152 LEU A CA 1
ATOM 1251 C C . LEU A 1 152 ? -6.399 -0.973 21.859 1.00 84.75 152 LEU A C 1
ATOM 1253 O O . LEU A 1 152 ? -7.012 0.088 21.978 1.00 84.75 152 LEU A O 1
ATOM 1257 N N 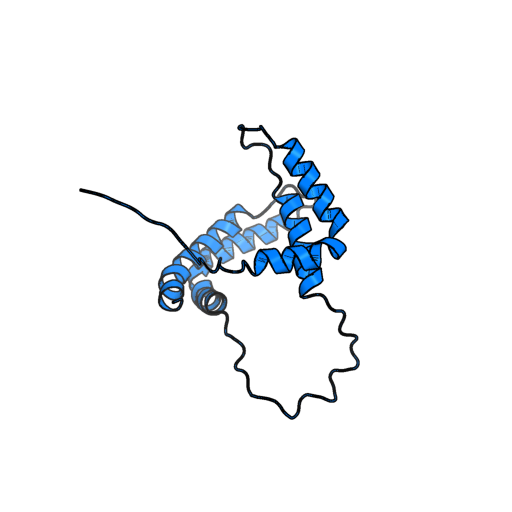. LYS A 1 153 ? -5.762 -1.576 22.869 1.00 71.31 153 LYS A N 1
ATOM 1258 C CA . LYS A 1 153 ? -5.531 -1.006 24.205 1.00 71.31 153 LYS A CA 1
ATOM 1259 C C . LYS A 1 153 ? -4.094 -0.528 24.322 1.00 71.31 153 LYS A C 1
ATOM 1261 O O . LYS A 1 153 ? -3.227 -1.218 23.743 1.00 71.31 153 LYS A O 1
#

Foldseek 3Di:
DDDDDDDDDDPDPPPVVVVLLVVQCVVLVVLVVVLVVQCVVCVPPPPVPRDSVPSVVSSVVSSCCSVPVDPPDPPPPPPPDDDDDDDDDPDPLLVVQLVVQLVVLVVLVVVLVVQVVVCVPDPPVPRDSVPSVCVSVVSSCVRRVVVVVVVDD

pLDDT: mean 77.59, std 20.63, range [32.25, 98.56]

Sequence (153 aa):
MYFFGKHRGDVEPVDQKKYLEDSCKPKCVRPLIEYQACVKRVEGDDSGEKHCTGQYFDYWHCIDKAKYGSPLSSFVRLRLQTLGRAEEEPVDQKKYFEDLCKPKCVRAWLEYQGCVKRVEADESGHKHCTGQYFDYWRCVDKCVAPKLFKKLK

InterPro domains:
  IPR003422 Cytochrome b-c1 complex, subunit 6 [PTHR15336] (87-153)
  IPR023184 Ubiquinol-cytochrome C reductase hinge domain [PF02320] (15-65)
  IPR023184 Ubiquinol-cytochrome C reductase hinge domain [PF02320] (92-153)
  IPR036811 Ubiquinol-cytochrome C reductase hinge domain superfamily [G3DSA:1.10.287.20] (6-70)
  IPR036811 Ubiquinol-cytochrome C reductase hinge domain superfamily [G3DSA:1.10.287.20] (84-153)
  IPR036811 Ubiquinol-cytochrome C reductase hinge domain superfamily [SSF81531] (10-66)
  IPR036811 Ubiquinol-cytochrome C reductase hinge domain superfamily [SSF81531] (86-153)

Nearest PDB structures (foldseek):
  8e73-assembly1_T  TM=9.707E-01  e=2.484E-05  Vigna radiata
  8e73-assembly1_H  TM=9.534E-01  e=4.093E-05  Vigna radiata
  8bel-assembly1_H  TM=9.622E-01  e=8.901E-05  Arabidopsis thaliana
  8ivz-assembly1_A  TM=2.281E-01  e=3.016E+00  Mus musculus

Secondary structure (DSSP, 8-state):
---------------HHHHHHHHHGGGSHHHHHHHHHHHHHHTT--SS----HHHHHHHHHHHHHHHH-----TTSSSSS-SSS--------HHHHHHHHHGGG-HHHHHHHHHHHHHHHT--SS----HHHHHHHHHHHHHHHHHHHTTT--

Solvent-accessible surface area (backbone atoms only — not comparable to full-atom values): 9670 Å² total; per-residue (Å²): 135,90,87,88,83,90,86,87,79,85,78,70,80,76,53,62,66,57,61,52,47,64,74,31,42,86,81,32,49,68,41,45,52,55,27,53,54,40,50,64,71,39,64,90,60,85,82,72,81,69,79,50,64,67,40,46,50,52,30,49,53,40,42,51,39,69,74,71,57,69,87,79,66,94,76,82,77,84,84,82,82,86,83,81,75,94,70,79,74,83,74,60,59,62,60,56,39,40,65,72,24,47,82,78,31,49,70,41,46,52,53,27,53,56,40,48,64,62,40,74,78,50,87,81,76,77,70,80,51,64,66,41,48,49,53,26,48,53,48,29,48,68,59,24,50,79,56,44,67,72,71,59,131

Radius of gyration: 23.83 Å; Cα contacts (8 Å, |Δi|>4): 68; chains: 1; bounding box: 46×62×70 Å